Protein AF-A0A2X3BEK2-F1 (afdb_monomer_lite)

Radius of gyration: 20.19 Å; chains: 1; bounding box: 51×49×36 Å

Sequence (141 aa):
MKNCYKCFIVLGAFNILVACILWYVLGLFDVLNFEVAYFSTFLVIIASYIALKNNLKYKQESHTKDELLHYQEAKKSHKFALGVQLSFGLYRILSYTILALGIIILINSDLFRVIGYIVGVFICLASIIAFKLKHYKHYKH

Structure (mmCIF, N/CA/C/O backbone):
data_AF-A0A2X3BEK2-F1
#
_entry.id   AF-A0A2X3BEK2-F1
#
loop_
_atom_site.group_PDB
_atom_site.id
_atom_site.type_symbol
_atom_site.label_atom_id
_atom_site.label_alt_id
_atom_site.label_comp_id
_atom_site.label_asym_id
_atom_site.label_entity_id
_atom_site.label_seq_id
_atom_site.pdbx_PDB_ins_code
_atom_site.Cartn_x
_atom_site.Cartn_y
_atom_site.Cartn_z
_atom_site.occupancy
_atom_site.B_iso_or_equiv
_atom_site.auth_seq_id
_atom_site.auth_comp_id
_atom_site.auth_asym_id
_atom_site.auth_atom_id
_atom_site.pdbx_PDB_model_num
ATOM 1 N N . MET A 1 1 ? -9.162 -5.347 20.451 1.00 45.31 1 MET A N 1
ATOM 2 C CA . MET A 1 1 ? -7.924 -4.968 19.722 1.00 45.31 1 MET A CA 1
ATOM 3 C C . MET A 1 1 ? -6.977 -6.142 19.423 1.00 45.31 1 MET A C 1
ATOM 5 O O . MET A 1 1 ? -6.266 -6.067 18.429 1.00 45.31 1 MET A O 1
ATOM 9 N N . LYS A 1 2 ? -7.004 -7.259 20.177 1.00 36.44 2 LYS A N 1
ATOM 10 C CA . LYS A 1 2 ? -6.132 -8.438 19.956 1.00 36.44 2 LYS A CA 1
ATOM 11 C C . LYS A 1 2 ? -6.312 -9.180 18.611 1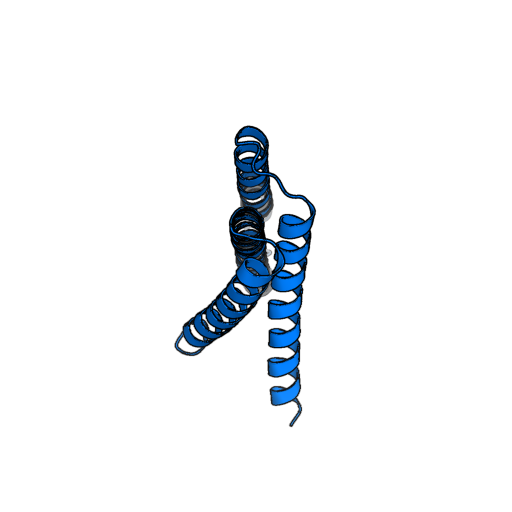.00 36.44 2 LYS A C 1
ATOM 13 O O . LYS A 1 2 ? -5.400 -9.863 18.177 1.00 36.44 2 LYS A O 1
ATOM 18 N N . ASN A 1 3 ? -7.427 -9.020 17.899 1.00 54.00 3 ASN A N 1
ATOM 19 C CA . ASN A 1 3 ? -7.592 -9.664 16.583 1.00 54.00 3 ASN A CA 1
ATOM 20 C C . ASN A 1 3 ? -7.078 -8.788 15.421 1.00 54.00 3 ASN A C 1
ATOM 22 O O . ASN A 1 3 ? -6.834 -9.293 14.331 1.00 54.00 3 ASN A O 1
ATOM 26 N N . CYS A 1 4 ? -6.849 -7.491 15.663 1.00 59.12 4 CYS A N 1
ATOM 27 C CA . CYS A 1 4 ? -6.440 -6.529 14.635 1.00 59.12 4 CYS A CA 1
ATOM 28 C C . CYS A 1 4 ? -4.962 -6.696 14.246 1.00 59.12 4 CYS A C 1
ATOM 30 O O . CYS A 1 4 ? -4.626 -6.655 13.067 1.00 59.12 4 CYS A O 1
ATOM 32 N N . TYR A 1 5 ? -4.085 -6.959 15.224 1.00 74.00 5 TYR A N 1
ATOM 33 C CA . TYR A 1 5 ? -2.652 -7.140 14.962 1.00 74.00 5 TYR A CA 1
ATOM 34 C C . TYR A 1 5 ? -2.356 -8.465 14.242 1.00 74.00 5 TYR A C 1
ATOM 36 O O . TYR A 1 5 ? -1.505 -8.506 13.361 1.00 74.00 5 TYR A O 1
ATOM 44 N N . LYS A 1 6 ? -3.113 -9.535 14.537 1.00 72.06 6 LYS A N 1
ATOM 45 C CA . LYS A 1 6 ? -3.000 -10.814 13.817 1.00 72.06 6 LYS A CA 1
ATOM 46 C C . LYS A 1 6 ? -3.349 -10.666 12.332 1.00 72.06 6 LYS A C 1
ATOM 48 O O . LYS A 1 6 ? -2.694 -11.278 11.499 1.00 72.06 6 LYS A O 1
ATOM 53 N N . CYS A 1 7 ? -4.327 -9.821 11.990 1.00 71.69 7 CYS A N 1
ATOM 54 C CA . CYS A 1 7 ? -4.663 -9.527 10.590 1.00 71.69 7 CYS A CA 1
ATOM 55 C C . CYS A 1 7 ? -3.518 -8.816 9.872 1.00 71.69 7 CYS A C 1
ATOM 57 O O . CYS A 1 7 ? -3.173 -9.180 8.753 1.00 71.69 7 CYS A O 1
ATOM 59 N N . PHE A 1 8 ? -2.922 -7.824 10.535 1.00 77.00 8 PHE A N 1
ATOM 60 C CA . PHE A 1 8 ? -1.791 -7.084 9.989 1.00 77.00 8 PHE A CA 1
ATOM 61 C C . PHE A 1 8 ? -0.592 -8.005 9.731 1.00 77.00 8 PHE A C 1
ATOM 63 O O . PHE A 1 8 ? 0.018 -7.934 8.671 1.00 77.00 8 PHE A O 1
ATOM 70 N N . ILE A 1 9 ? -0.320 -8.933 10.655 1.00 80.12 9 ILE A N 1
ATOM 71 C CA . ILE A 1 9 ? 0.742 -9.936 10.505 1.00 80.12 9 ILE A CA 1
ATOM 72 C C . ILE A 1 9 ? 0.467 -10.876 9.325 1.00 80.12 9 ILE A C 1
ATOM 74 O O . ILE A 1 9 ? 1.375 -11.139 8.546 1.00 80.12 9 ILE A O 1
ATOM 78 N N . VAL A 1 10 ? -0.766 -11.365 9.153 1.00 80.75 10 VAL A N 1
ATOM 79 C CA . VAL A 1 10 ? -1.108 -12.264 8.032 1.00 80.75 10 VAL A CA 1
ATOM 80 C C . VAL A 1 10 ? -1.004 -11.547 6.683 1.00 80.75 10 VAL A C 1
ATOM 82 O O . VAL A 1 10 ? -0.463 -12.113 5.737 1.00 80.75 10 VAL A O 1
ATOM 85 N N . LEU A 1 11 ? -1.476 -10.299 6.597 1.00 81.44 11 LEU A N 1
ATOM 86 C CA . LEU A 1 11 ? -1.336 -9.476 5.391 1.00 81.44 11 LEU A CA 1
ATOM 87 C C . LEU A 1 11 ? 0.137 -9.178 5.087 1.00 81.44 11 LEU A C 1
ATOM 89 O O . LEU A 1 11 ? 0.559 -9.298 3.941 1.00 81.44 11 LEU A O 1
ATOM 93 N N . GLY A 1 12 ? 0.929 -8.850 6.111 1.00 81.56 12 GLY A N 1
ATOM 94 C CA . GLY A 1 12 ? 2.370 -8.647 5.978 1.00 81.56 12 GLY A CA 1
ATOM 95 C C . GLY A 1 12 ? 3.100 -9.908 5.511 1.00 81.56 12 GLY A C 1
ATOM 96 O O . GLY A 1 12 ? 3.903 -9.836 4.590 1.00 81.56 12 GLY A O 1
ATOM 97 N N . ALA A 1 13 ? 2.778 -11.074 6.075 1.00 83.25 13 ALA A N 1
ATOM 98 C CA . ALA A 1 13 ? 3.383 -12.345 5.679 1.00 83.25 13 ALA A CA 1
ATOM 99 C C . ALA A 1 13 ? 3.051 -12.720 4.226 1.00 83.25 13 ALA A C 1
ATOM 101 O O . ALA A 1 13 ? 3.933 -13.155 3.488 1.00 83.25 13 ALA A O 1
ATOM 102 N N . PHE A 1 14 ? 1.802 -12.511 3.794 1.00 84.94 14 PHE A N 1
ATOM 103 C CA . PHE A 1 14 ? 1.411 -12.733 2.401 1.00 84.94 14 PHE A CA 1
ATOM 104 C C . PHE A 1 14 ? 2.135 -11.769 1.450 1.00 84.94 14 PHE A C 1
ATOM 106 O O . PHE A 1 14 ? 2.625 -12.193 0.407 1.00 84.94 14 PHE A O 1
ATOM 113 N N . ASN A 1 15 ? 2.274 -10.500 1.842 1.00 86.75 15 ASN A N 1
ATOM 114 C CA . ASN A 1 15 ? 3.028 -9.509 1.079 1.00 86.75 15 ASN A CA 1
ATOM 115 C C . ASN A 1 15 ? 4.507 -9.893 0.922 1.00 86.75 15 ASN A C 1
ATOM 117 O O . ASN A 1 15 ? 5.024 -9.858 -0.189 1.00 86.75 15 ASN A O 1
ATOM 121 N N . ILE A 1 16 ? 5.167 -10.315 2.009 1.00 86.56 16 ILE A N 1
ATOM 122 C CA . ILE A 1 16 ? 6.566 -10.776 1.986 1.00 86.56 16 ILE A CA 1
ATOM 123 C C . ILE A 1 16 ? 6.721 -11.989 1.061 1.00 86.56 16 ILE A C 1
ATOM 125 O O . ILE A 1 16 ? 7.646 -12.032 0.257 1.00 86.56 16 ILE A O 1
ATOM 129 N N . LEU A 1 17 ? 5.797 -12.952 1.124 1.00 88.69 17 LEU A N 1
ATOM 130 C CA . LEU A 1 17 ? 5.842 -14.142 0.273 1.00 88.69 17 LEU A CA 1
ATOM 131 C C . LEU A 1 17 ? 5.746 -13.774 -1.216 1.00 88.69 17 LEU A C 1
ATOM 133 O O . LEU A 1 17 ? 6.533 -14.267 -2.022 1.00 88.69 17 LEU A O 1
ATOM 137 N N . VAL A 1 18 ? 4.830 -12.872 -1.578 1.00 85.56 18 VAL A N 1
ATOM 138 C CA . VAL A 1 18 ? 4.691 -12.381 -2.959 1.00 85.56 18 VAL A CA 1
ATOM 139 C C . VAL A 1 18 ? 5.912 -11.558 -3.382 1.00 85.56 18 VAL A C 1
ATOM 141 O O . VAL A 1 18 ? 6.401 -11.742 -4.495 1.00 85.56 18 VAL A O 1
ATOM 144 N N . ALA A 1 19 ? 6.457 -10.719 -2.498 1.00 83.94 19 ALA A N 1
ATOM 145 C CA . ALA A 1 19 ? 7.673 -9.952 -2.761 1.00 83.94 19 ALA A CA 1
ATOM 146 C C . ALA A 1 19 ? 8.880 -10.865 -3.041 1.00 83.94 19 ALA A C 1
ATOM 148 O O . ALA A 1 19 ? 9.624 -10.616 -3.987 1.00 83.94 19 ALA A O 1
ATOM 149 N N . CYS A 1 20 ? 9.043 -11.962 -2.292 1.00 85.69 20 CYS A N 1
ATOM 150 C CA . CYS A 1 20 ? 10.094 -12.954 -2.541 1.00 85.69 20 CYS A CA 1
ATOM 151 C C . CYS A 1 20 ? 9.935 -13.651 -3.903 1.00 85.69 20 CYS A C 1
ATOM 153 O O . CYS A 1 20 ? 10.926 -13.864 -4.600 1.00 85.69 20 CYS A O 1
ATOM 155 N N . ILE A 1 21 ? 8.702 -13.982 -4.306 1.00 85.88 21 ILE A N 1
ATOM 156 C CA . ILE A 1 21 ? 8.430 -14.575 -5.627 1.00 85.88 21 ILE A CA 1
ATOM 157 C C . ILE A 1 21 ? 8.753 -13.571 -6.741 1.00 85.88 21 ILE A C 1
ATOM 159 O O . ILE A 1 21 ? 9.415 -13.923 -7.716 1.00 85.88 21 ILE A O 1
ATOM 163 N N . LEU A 1 22 ? 8.327 -12.314 -6.594 1.00 83.69 22 LEU A N 1
ATOM 164 C CA . LEU A 1 22 ? 8.595 -11.260 -7.577 1.00 83.69 22 LEU A CA 1
ATOM 165 C C . LEU A 1 22 ? 10.088 -10.949 -7.692 1.00 83.69 22 LEU A C 1
ATOM 167 O O . LEU A 1 22 ? 10.580 -10.782 -8.806 1.00 83.69 22 LEU A O 1
ATOM 171 N N . TRP A 1 23 ? 10.822 -10.953 -6.575 1.00 85.19 23 TRP A N 1
ATOM 172 C CA . TRP A 1 23 ? 12.279 -10.829 -6.587 1.00 85.19 23 TRP A CA 1
ATOM 173 C C . TRP A 1 23 ? 12.909 -11.907 -7.463 1.00 85.19 23 TRP A C 1
ATOM 175 O O . TRP A 1 23 ? 13.762 -11.604 -8.295 1.00 85.19 23 TRP A O 1
ATOM 185 N N . TYR A 1 24 ? 12.487 -13.161 -7.278 1.00 84.81 24 TYR A N 1
ATOM 186 C CA . TYR A 1 24 ? 13.052 -14.303 -7.988 1.00 84.81 24 TYR A CA 1
ATOM 187 C C . TYR A 1 24 ? 12.790 -14.250 -9.501 1.00 84.81 24 TYR A C 1
ATOM 189 O O . TYR A 1 24 ? 13.657 -14.633 -10.280 1.00 84.81 24 TYR A O 1
ATOM 197 N N . VAL A 1 25 ? 11.615 -13.768 -9.921 1.00 81.88 25 VAL A N 1
ATOM 198 C CA . VAL A 1 25 ? 11.195 -13.791 -11.334 1.00 81.88 25 VAL A CA 1
ATOM 199 C C . VAL A 1 25 ? 11.594 -12.524 -12.100 1.00 81.88 25 VAL A C 1
ATOM 201 O O . VAL A 1 25 ? 11.971 -12.616 -13.265 1.00 81.88 25 VAL A O 1
ATOM 204 N N . LEU A 1 26 ? 11.489 -11.344 -11.481 1.00 79.25 26 LEU A N 1
ATOM 205 C CA . LEU A 1 26 ? 11.564 -10.043 -12.170 1.00 79.25 26 LEU A CA 1
ATOM 206 C C . LEU A 1 26 ? 12.747 -9.171 -11.718 1.00 79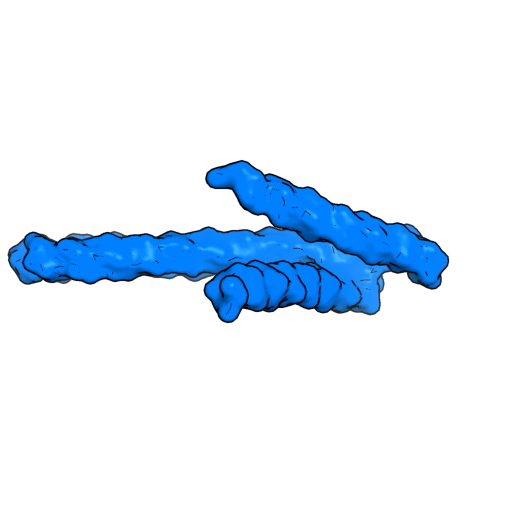.25 26 LEU A C 1
ATOM 208 O O . LEU A 1 26 ? 13.181 -8.285 -12.456 1.00 79.25 26 LEU A O 1
ATOM 212 N N . GLY A 1 27 ? 13.303 -9.444 -10.537 1.00 81.00 27 GLY A N 1
ATOM 213 C CA . GLY A 1 27 ? 14.423 -8.702 -9.966 1.00 81.00 27 GLY A CA 1
ATOM 214 C C . GLY A 1 27 ? 14.013 -7.566 -9.022 1.00 81.00 27 GLY A C 1
ATOM 215 O O . GLY A 1 27 ? 12.841 -7.278 -8.787 1.00 81.00 27 GLY A O 1
ATOM 216 N N . LEU A 1 28 ? 15.027 -6.919 -8.445 1.00 77.44 28 LEU A N 1
ATOM 217 C CA . LEU A 1 28 ? 14.908 -6.036 -7.276 1.00 77.44 28 LEU A CA 1
ATOM 218 C C . LEU A 1 28 ? 14.097 -4.754 -7.551 1.00 77.44 28 LEU A C 1
ATOM 220 O O . LEU A 1 28 ? 13.373 -4.268 -6.686 1.00 77.44 28 LEU A O 1
ATOM 224 N N . PHE A 1 29 ? 14.165 -4.227 -8.773 1.00 78.31 29 PHE A N 1
ATOM 225 C CA . PHE A 1 29 ? 13.470 -2.994 -9.147 1.00 78.31 29 PHE A CA 1
ATOM 226 C C . PHE A 1 29 ? 11.944 -3.157 -9.201 1.00 78.31 29 PHE A C 1
ATOM 228 O O . PHE A 1 29 ? 11.212 -2.265 -8.773 1.00 78.31 29 PHE A O 1
ATOM 235 N N . ASP A 1 30 ? 11.442 -4.305 -9.661 1.00 78.50 30 ASP A N 1
ATOM 236 C CA . ASP A 1 30 ? 10.005 -4.602 -9.651 1.00 78.50 30 ASP A CA 1
ATOM 237 C C . ASP A 1 30 ? 9.465 -4.762 -8.224 1.00 78.50 30 ASP A C 1
ATOM 239 O O . ASP A 1 30 ? 8.346 -4.333 -7.939 1.00 78.50 30 ASP A O 1
ATOM 243 N N . VAL A 1 31 ? 10.279 -5.300 -7.310 1.00 83.62 31 VAL A N 1
ATOM 244 C CA . VAL A 1 31 ? 9.922 -5.456 -5.891 1.00 83.62 31 VAL A CA 1
ATOM 245 C C . VAL A 1 31 ? 9.735 -4.100 -5.214 1.00 83.62 31 VAL A C 1
ATOM 247 O O . VAL A 1 31 ? 8.753 -3.914 -4.501 1.00 83.62 31 VAL A O 1
ATOM 250 N N . LEU A 1 32 ? 10.609 -3.126 -5.484 1.00 81.06 32 LEU A N 1
ATOM 251 C CA . LEU A 1 32 ? 10.464 -1.773 -4.933 1.00 81.06 32 LEU A CA 1
ATOM 252 C C . LEU A 1 32 ? 9.168 -1.099 -5.407 1.00 81.06 32 LEU A C 1
ATOM 254 O O . LEU A 1 32 ? 8.446 -0.504 -4.606 1.00 81.06 32 LEU A O 1
ATOM 258 N N . ASN A 1 33 ? 8.827 -1.234 -6.694 1.00 84.25 33 ASN A N 1
ATOM 259 C CA . ASN A 1 33 ? 7.556 -0.722 -7.218 1.00 84.25 33 ASN A CA 1
ATOM 260 C C . ASN A 1 33 ? 6.357 -1.415 -6.570 1.00 84.25 33 ASN A C 1
ATOM 262 O O . ASN A 1 33 ? 5.378 -0.756 -6.214 1.00 84.25 33 ASN A O 1
ATOM 266 N N . PHE A 1 34 ? 6.445 -2.734 -6.411 1.00 86.62 34 PHE A N 1
ATOM 267 C CA . PHE A 1 34 ? 5.430 -3.539 -5.750 1.00 86.62 34 PHE A CA 1
ATOM 268 C C . PHE A 1 34 ? 5.211 -3.094 -4.298 1.00 86.62 34 PHE A C 1
ATOM 270 O O . PHE A 1 34 ? 4.065 -2.886 -3.898 1.00 86.62 34 PHE A O 1
ATOM 277 N N . GLU A 1 35 ? 6.277 -2.884 -3.521 1.00 85.88 35 GLU A N 1
ATOM 278 C CA . GLU A 1 35 ? 6.175 -2.442 -2.127 1.00 85.88 35 GLU A CA 1
ATOM 279 C C . GLU A 1 35 ? 5.552 -1.051 -2.018 1.00 85.88 35 GLU A C 1
ATOM 281 O O . GLU A 1 35 ? 4.606 -0.862 -1.248 1.00 85.88 35 GLU A O 1
ATOM 286 N N . VAL A 1 36 ? 6.016 -0.089 -2.824 1.00 85.44 36 VAL A N 1
ATOM 287 C CA . VAL A 1 36 ? 5.451 1.270 -2.837 1.00 85.44 36 VAL A CA 1
ATOM 288 C C . VAL A 1 36 ? 3.967 1.231 -3.207 1.00 85.44 36 VAL A C 1
ATOM 290 O O . VAL A 1 36 ? 3.149 1.877 -2.541 1.00 85.44 36 VAL A O 1
ATOM 293 N N . ALA A 1 37 ? 3.587 0.442 -4.217 1.00 86.81 37 ALA A N 1
ATOM 294 C CA . ALA A 1 37 ? 2.195 0.278 -4.630 1.00 86.81 37 ALA A CA 1
ATOM 295 C C . ALA A 1 37 ? 1.336 -0.363 -3.533 1.00 86.81 37 ALA A C 1
ATOM 297 O O . ALA A 1 37 ? 0.230 0.113 -3.245 1.00 86.81 37 ALA A O 1
ATOM 298 N N . TYR A 1 38 ? 1.851 -1.417 -2.899 1.00 86.31 38 TYR A N 1
ATOM 299 C CA . TYR A 1 38 ? 1.167 -2.136 -1.834 1.00 86.31 38 TYR A CA 1
ATOM 300 C C . TYR A 1 38 ? 0.924 -1.230 -0.626 1.00 86.31 38 TYR A C 1
ATOM 302 O O . TYR A 1 38 ? -0.220 -1.096 -0.187 1.00 86.31 38 TYR A O 1
ATOM 310 N N . PHE A 1 39 ? 1.961 -0.550 -0.125 1.00 85.56 39 PHE A N 1
ATOM 311 C CA . PHE A 1 39 ? 1.835 0.368 1.009 1.00 85.56 39 PHE A CA 1
ATOM 312 C C . PHE A 1 39 ? 0.895 1.531 0.704 1.00 85.56 39 PHE A C 1
ATOM 314 O O . PHE A 1 39 ? 0.013 1.814 1.514 1.00 85.56 39 PHE A O 1
ATOM 321 N N . SER A 1 40 ? 1.023 2.162 -0.466 1.00 84.88 40 SER A N 1
ATOM 322 C CA . SER A 1 40 ? 0.155 3.280 -0.859 1.00 84.88 40 SER A CA 1
ATOM 323 C C . SER A 1 40 ? -1.314 2.856 -0.910 1.00 84.88 40 SER A C 1
ATOM 325 O O . SER A 1 40 ? -2.178 3.504 -0.317 1.00 84.88 40 SER A O 1
ATOM 327 N N . THR A 1 41 ? -1.602 1.725 -1.558 1.00 85.88 41 THR A N 1
ATOM 328 C CA . THR A 1 41 ? -2.965 1.183 -1.669 1.00 85.88 41 THR A CA 1
ATOM 329 C C . THR A 1 41 ? -3.518 0.802 -0.300 1.00 85.88 41 THR A C 1
ATOM 331 O O . THR A 1 41 ? -4.659 1.121 0.035 1.00 85.88 41 THR A O 1
ATOM 334 N N . PHE A 1 42 ? -2.696 0.171 0.533 1.00 84.94 42 PHE A N 1
ATOM 335 C CA . PHE A 1 42 ? -3.074 -0.224 1.880 1.00 84.94 42 PHE A CA 1
ATOM 336 C C . PHE A 1 42 ? -3.421 0.987 2.761 1.00 84.94 42 PHE A C 1
ATOM 338 O O . PHE A 1 42 ? -4.439 0.972 3.460 1.00 84.94 42 PHE A O 1
ATOM 345 N N . LEU A 1 43 ? -2.635 2.064 2.678 1.00 83.75 43 LEU A N 1
ATOM 346 C CA . LEU A 1 43 ? -2.883 3.319 3.393 1.00 83.75 43 LEU A CA 1
ATOM 347 C C . LEU A 1 43 ? -4.198 3.964 2.947 1.00 83.75 43 LEU A C 1
ATOM 349 O O . LEU A 1 43 ? -5.005 4.348 3.793 1.00 83.75 43 LEU A O 1
ATOM 353 N N . VAL A 1 44 ? -4.465 3.992 1.637 1.00 84.44 44 VAL A N 1
ATOM 354 C CA . VAL A 1 44 ? -5.740 4.471 1.074 1.00 84.44 44 VAL A CA 1
ATOM 355 C C . VAL A 1 44 ? -6.924 3.653 1.595 1.00 84.44 44 VAL A C 1
ATOM 357 O O . VAL A 1 44 ? -7.979 4.215 1.908 1.00 84.44 44 VAL A O 1
ATOM 360 N N . ILE A 1 45 ? -6.772 2.334 1.731 1.00 83.31 45 ILE A N 1
ATOM 361 C CA . ILE A 1 45 ? -7.842 1.463 2.232 1.00 83.31 45 ILE A CA 1
ATOM 362 C C . ILE A 1 45 ? -8.070 1.663 3.731 1.00 83.31 45 ILE A C 1
ATOM 364 O O . ILE A 1 45 ? -9.225 1.792 4.144 1.00 83.31 45 ILE A O 1
ATOM 368 N N . ILE A 1 46 ? -7.012 1.740 4.547 1.00 82.50 46 ILE A N 1
ATOM 369 C CA . ILE A 1 46 ? -7.137 2.096 5.971 1.00 82.50 46 ILE A CA 1
ATOM 370 C C . ILE A 1 46 ? -7.834 3.440 6.101 1.00 82.50 46 ILE A C 1
ATOM 372 O O . ILE A 1 46 ? -8.751 3.587 6.914 1.00 82.50 46 ILE A O 1
ATOM 376 N N . ALA A 1 47 ? -7.423 4.400 5.281 1.00 79.94 47 ALA A N 1
ATOM 377 C CA . ALA A 1 47 ? -7.961 5.730 5.360 1.00 79.94 47 ALA A CA 1
ATOM 378 C C . ALA A 1 47 ? -9.464 5.748 5.046 1.00 79.94 47 ALA A C 1
ATOM 380 O O . ALA A 1 47 ? -10.293 6.265 5.801 1.00 79.94 47 ALA A O 1
ATOM 381 N N . SER A 1 48 ? -9.834 5.060 3.971 1.00 79.38 48 SER A N 1
ATOM 382 C CA . SER A 1 48 ? -11.227 4.863 3.576 1.00 79.38 48 SER A CA 1
ATOM 383 C C . SER A 1 48 ? -12.030 4.121 4.650 1.00 79.38 48 SER A C 1
ATOM 385 O O . SER A 1 48 ? -13.180 4.468 4.914 1.00 79.38 48 SER A O 1
ATOM 387 N N . TYR A 1 49 ? -11.430 3.132 5.318 1.00 81.31 49 TYR A N 1
ATOM 388 C CA . TYR A 1 49 ? -12.074 2.385 6.397 1.00 81.31 49 TYR A CA 1
ATOM 389 C C . TYR A 1 49 ? -12.325 3.246 7.641 1.00 81.31 49 TYR A C 1
ATOM 391 O O . TYR A 1 49 ? -13.417 3.190 8.209 1.00 81.31 49 TYR A O 1
ATOM 399 N N . ILE A 1 50 ? -11.351 4.058 8.061 1.00 78.38 50 ILE A N 1
ATOM 400 C CA . ILE A 1 50 ? -11.514 4.989 9.188 1.00 78.38 50 ILE A CA 1
ATOM 401 C C . ILE A 1 50 ? -12.588 6.024 8.853 1.00 78.38 50 ILE A C 1
ATOM 403 O O . ILE A 1 50 ? -13.484 6.244 9.669 1.00 78.38 50 ILE A O 1
ATOM 407 N N . ALA A 1 51 ? -12.547 6.599 7.647 1.00 71.75 51 ALA A N 1
ATOM 408 C CA . ALA A 1 51 ? -13.580 7.515 7.181 1.00 71.75 51 ALA A CA 1
ATOM 409 C C . ALA A 1 51 ? -14.962 6.853 7.258 1.00 71.75 51 ALA A C 1
ATOM 411 O O . ALA A 1 51 ? -15.861 7.395 7.897 1.00 71.75 51 ALA A O 1
ATOM 412 N N . LEU A 1 52 ? -15.128 5.649 6.705 1.00 72.44 52 LEU A N 1
ATOM 413 C CA . LEU A 1 52 ? -16.404 4.930 6.725 1.00 72.44 52 LEU A CA 1
ATOM 414 C C . LEU A 1 52 ? -16.881 4.618 8.151 1.00 72.44 52 LEU A C 1
ATOM 416 O O . LEU A 1 52 ? -18.042 4.853 8.480 1.00 72.44 52 LEU A O 1
ATOM 420 N N . LYS A 1 53 ? -15.993 4.127 9.020 1.00 74.69 53 LYS A N 1
ATOM 421 C CA . LYS A 1 53 ? -16.318 3.830 10.422 1.00 74.69 53 LYS A CA 1
ATOM 422 C C . LYS A 1 53 ? -16.778 5.081 11.169 1.00 74.69 53 LYS A C 1
ATOM 424 O O . LYS A 1 53 ? -17.726 5.011 11.950 1.00 74.69 53 LYS A O 1
ATOM 429 N N . ASN A 1 54 ? -16.119 6.209 10.931 1.00 69.81 54 ASN A N 1
ATOM 430 C CA . ASN A 1 54 ? -16.490 7.479 11.541 1.00 69.81 54 ASN A CA 1
ATOM 431 C C . ASN A 1 54 ? -17.828 7.994 10.991 1.00 69.81 54 ASN A C 1
ATOM 433 O O . ASN A 1 54 ? -18.635 8.483 11.774 1.00 69.81 54 ASN A O 1
ATOM 437 N N . ASN A 1 55 ? -18.112 7.799 9.697 1.00 68.50 55 ASN A N 1
ATOM 438 C CA . ASN A 1 55 ? -19.415 8.117 9.101 1.00 68.50 55 ASN A CA 1
ATOM 439 C C . ASN A 1 55 ? -20.547 7.294 9.729 1.00 68.50 55 ASN A C 1
ATOM 441 O O . ASN A 1 55 ? -21.587 7.848 10.065 1.00 68.50 55 ASN A O 1
ATOM 445 N N . LEU A 1 56 ? -20.347 5.987 9.930 1.00 75.62 56 LEU A N 1
ATOM 446 C CA . LEU A 1 56 ? -21.350 5.120 10.560 1.00 75.62 56 LEU A CA 1
ATOM 447 C C . LEU A 1 56 ? -21.620 5.517 12.016 1.00 75.62 56 LEU A C 1
ATOM 449 O O . LEU A 1 56 ? -22.776 5.603 12.420 1.00 75.62 56 LEU A O 1
ATOM 453 N N . LYS A 1 57 ? -20.564 5.811 12.788 1.00 70.50 57 LYS A N 1
ATOM 454 C CA . LYS A 1 57 ? -20.697 6.304 14.167 1.00 70.50 57 LYS A CA 1
ATOM 455 C C . LYS A 1 57 ? -21.421 7.643 14.232 1.00 70.50 57 LYS A C 1
ATOM 457 O O . LYS A 1 57 ? -22.323 7.792 15.046 1.00 70.50 57 LYS A O 1
ATOM 462 N N . TYR A 1 58 ? -21.053 8.575 13.354 1.00 66.81 58 TYR A N 1
ATOM 463 C CA . TYR A 1 58 ? -21.715 9.870 13.257 1.00 66.81 58 TYR A CA 1
ATOM 464 C C . TYR A 1 58 ? -23.199 9.707 12.920 1.00 66.81 58 TYR A C 1
ATOM 466 O O . TYR A 1 58 ? -24.027 10.314 13.583 1.00 66.81 58 TYR A O 1
ATOM 474 N N . LYS A 1 59 ? -23.547 8.827 11.968 1.00 65.88 59 LYS A N 1
ATOM 475 C CA . LYS A 1 59 ? -24.944 8.544 11.599 1.00 65.88 59 LYS A CA 1
ATOM 476 C C . LYS A 1 59 ? -25.754 7.931 12.746 1.00 65.88 59 LYS A C 1
ATOM 478 O O . LYS A 1 59 ? -26.946 8.183 12.871 1.00 65.88 59 LYS A O 1
ATOM 483 N N . GLN A 1 60 ? -25.116 7.101 13.568 1.00 70.50 60 GLN A N 1
ATOM 484 C CA . GLN A 1 60 ? -25.752 6.486 14.730 1.00 70.50 60 GLN A CA 1
ATOM 485 C C . GLN A 1 60 ? -25.951 7.498 15.866 1.00 70.50 60 GLN A C 1
ATOM 487 O O . GLN A 1 60 ? -27.024 7.539 16.459 1.00 70.50 60 GLN A O 1
ATOM 492 N N . GLU A 1 61 ? -24.960 8.355 16.133 1.00 64.81 61 GLU A N 1
ATOM 493 C CA . GLU A 1 61 ? -25.118 9.464 17.080 1.00 64.81 61 GLU A CA 1
ATOM 494 C C . GLU A 1 61 ? -26.116 10.515 16.593 1.00 64.81 61 GLU A C 1
ATOM 496 O O . GLU A 1 61 ? -26.823 11.077 17.422 1.00 64.81 61 GLU A O 1
ATOM 501 N N . SER A 1 62 ? -26.189 10.790 15.287 1.00 61.72 62 SER A N 1
ATOM 502 C CA . SER A 1 62 ? -27.141 11.755 14.737 1.00 61.72 62 SER A CA 1
ATOM 503 C C . SER A 1 62 ? -28.571 11.248 14.884 1.00 61.72 62 SER A C 1
ATOM 505 O O . SER A 1 62 ? -29.377 11.971 15.438 1.00 61.72 62 SER A O 1
ATOM 507 N N . HIS A 1 63 ? -28.864 9.982 14.561 1.00 60.34 63 HIS A N 1
ATOM 508 C CA . HIS A 1 63 ? -30.206 9.410 14.754 1.00 60.34 63 HIS A CA 1
ATOM 509 C C . HIS A 1 63 ? -30.686 9.427 16.218 1.00 60.34 63 HIS A C 1
ATOM 511 O O . HIS A 1 63 ? -31.869 9.629 16.465 1.00 60.34 63 HIS A O 1
ATOM 517 N N . THR A 1 64 ? -29.792 9.234 17.196 1.00 61.44 64 THR A N 1
ATOM 518 C CA . THR A 1 64 ? -30.135 9.333 18.631 1.00 61.44 64 THR A CA 1
ATOM 519 C C . THR A 1 64 ? -30.241 10.785 19.113 1.00 61.44 64 THR A C 1
ATOM 521 O O . THR A 1 64 ? -30.961 11.066 20.067 1.00 61.44 64 THR A O 1
ATOM 524 N N . LYS A 1 65 ? -29.531 11.724 18.473 1.00 54.88 65 LYS A N 1
ATOM 525 C CA . LYS A 1 65 ? -29.590 13.158 18.797 1.00 54.88 65 LYS A CA 1
ATOM 526 C C . LYS A 1 65 ? -30.758 13.857 18.092 1.00 54.88 65 LYS A C 1
ATOM 528 O O . LYS A 1 65 ? -31.333 14.748 18.698 1.00 54.88 65 LYS A O 1
ATOM 533 N N . ASP A 1 66 ? -31.165 13.427 16.898 1.00 56.31 66 ASP A N 1
ATOM 534 C CA . ASP A 1 66 ? -32.283 13.976 16.112 1.00 56.31 66 ASP A CA 1
ATOM 535 C C . ASP A 1 66 ? -33.613 13.968 16.894 1.00 56.31 66 ASP A C 1
ATOM 537 O O . ASP A 1 66 ? -34.368 14.936 16.815 1.00 56.31 66 ASP A O 1
ATOM 541 N N . GLU A 1 67 ? -33.871 12.954 17.733 1.00 59.94 67 GLU A N 1
ATOM 542 C CA . GLU A 1 67 ? -35.054 12.934 18.617 1.00 59.94 67 GLU A CA 1
ATOM 543 C C . GLU A 1 67 ? -34.976 13.957 19.766 1.00 59.94 67 GLU A C 1
ATOM 545 O O . GLU A 1 67 ? -35.997 14.494 20.190 1.00 59.94 67 GLU A O 1
ATOM 550 N N . LEU A 1 68 ? -33.774 14.264 20.266 1.00 57.09 68 LEU A N 1
ATOM 551 C CA . LEU A 1 68 ? -33.567 15.119 21.442 1.00 57.09 68 LEU A CA 1
ATOM 552 C C . LEU A 1 68 ? -33.263 16.589 21.082 1.00 57.09 68 LEU A C 1
ATOM 554 O O . LEU A 1 68 ? -33.355 17.464 21.942 1.00 57.09 68 LEU A O 1
ATOM 558 N N . LEU A 1 69 ? -32.893 16.875 19.824 1.00 54.62 69 LEU A N 1
ATOM 559 C CA . LEU A 1 69 ? -32.378 18.176 19.363 1.00 54.62 69 LEU A CA 1
ATOM 560 C C . LEU A 1 69 ? -33.253 18.918 18.341 1.00 54.62 69 LEU A C 1
ATOM 562 O O . LEU A 1 69 ? -32.923 20.055 17.981 1.00 54.62 69 LEU A O 1
ATOM 566 N N . HIS A 1 70 ? -34.385 18.344 17.924 1.00 53.12 70 HIS A N 1
ATOM 567 C CA . HIS A 1 70 ? -35.336 18.968 16.991 1.00 53.12 70 HIS A CA 1
ATOM 568 C C . HIS A 1 70 ? -35.820 20.369 17.447 1.00 53.12 70 HIS A C 1
ATOM 570 O O . HIS A 1 70 ? -36.349 21.142 16.650 1.00 53.12 70 HIS A O 1
ATOM 576 N N . TYR A 1 71 ? -35.604 20.722 18.722 1.00 52.38 71 TYR A N 1
ATOM 577 C CA . TYR A 1 71 ? -36.012 21.984 19.341 1.00 52.38 71 TYR A CA 1
ATOM 578 C C . TYR A 1 71 ? -34.941 23.097 19.353 1.00 52.38 71 TYR A C 1
ATOM 580 O O . TYR A 1 71 ? -35.295 24.263 19.506 1.00 52.38 71 TYR A O 1
ATOM 588 N N . GLN A 1 72 ? -33.639 22.799 19.199 1.00 52.00 72 GLN A N 1
ATOM 589 C CA . GLN A 1 72 ? -32.587 23.790 19.517 1.00 52.00 72 GLN A CA 1
ATOM 590 C C . GLN A 1 72 ? -31.490 23.986 18.445 1.00 52.00 72 GLN A C 1
ATOM 592 O O . GLN A 1 72 ? -30.792 25.001 18.484 1.00 52.00 72 GLN A O 1
ATOM 597 N N . GLU A 1 73 ? -31.324 23.091 17.457 1.00 51.34 73 GLU A N 1
ATOM 598 C CA . GLU A 1 73 ? -30.104 23.065 16.614 1.00 51.34 73 GLU A CA 1
ATOM 599 C C . GLU A 1 73 ? -30.169 23.626 15.184 1.00 51.34 73 GLU A C 1
ATOM 601 O O . GLU A 1 73 ? -29.111 23.755 14.560 1.00 51.34 73 GLU A O 1
ATOM 606 N N . ALA A 1 74 ? -31.337 23.985 14.640 1.00 52.94 74 ALA A N 1
ATOM 607 C CA . ALA A 1 74 ? -31.496 24.294 13.205 1.00 52.94 74 ALA A CA 1
ATOM 608 C C . ALA A 1 74 ? -30.552 25.395 12.655 1.00 52.94 74 ALA A C 1
ATOM 610 O O . ALA A 1 74 ? -30.288 25.455 11.457 1.00 52.94 74 ALA A O 1
ATOM 611 N N . LYS A 1 75 ? -29.993 26.256 13.518 1.00 46.38 75 LYS A N 1
ATOM 612 C CA . LYS A 1 75 ? -29.141 27.398 13.130 1.00 46.38 75 LYS A CA 1
ATOM 613 C C . LYS A 1 75 ? -27.634 27.194 13.357 1.00 46.38 75 LYS A C 1
ATOM 615 O O . LYS A 1 75 ? -26.830 27.863 12.709 1.00 46.38 75 LYS A O 1
ATOM 620 N N . LYS A 1 76 ? -27.224 26.292 14.258 1.00 47.22 76 LYS A N 1
ATOM 621 C CA . LYS A 1 76 ? -25.804 26.073 14.625 1.00 47.22 76 LYS A CA 1
ATOM 622 C C . LYS A 1 76 ? -25.230 24.793 14.000 1.00 47.22 76 LYS A C 1
ATOM 624 O O . LYS A 1 76 ? -24.048 24.764 13.658 1.00 47.22 76 LYS A O 1
ATOM 629 N N . SER A 1 77 ? -26.086 23.797 13.765 1.00 50.97 77 SER A N 1
ATOM 630 C CA . SER A 1 77 ? -25.730 22.469 13.250 1.00 50.97 77 SER A CA 1
ATOM 631 C C . SER A 1 77 ? -25.265 22.487 11.787 1.00 50.97 77 SER A C 1
ATOM 633 O O . SER A 1 77 ? -24.290 21.827 11.440 1.00 50.97 77 SER A O 1
ATOM 635 N N . HIS A 1 78 ? -25.846 23.339 10.930 1.00 49.66 78 HIS A N 1
ATOM 636 C CA . HIS A 1 78 ? -25.512 23.360 9.497 1.00 49.66 78 HIS A CA 1
ATOM 637 C C . HIS A 1 78 ? -24.029 23.689 9.225 1.00 49.66 78 HIS A C 1
ATOM 639 O O . HIS A 1 78 ? -23.390 23.038 8.404 1.00 49.66 78 HIS A O 1
ATOM 645 N N . LYS A 1 79 ? -23.433 24.633 9.972 1.00 50.03 79 LYS A N 1
ATOM 646 C CA . LYS A 1 79 ? -22.009 25.003 9.822 1.00 50.03 79 LYS A CA 1
ATOM 647 C C . LYS A 1 79 ? -21.045 23.941 10.366 1.00 50.03 79 LYS A C 1
ATOM 649 O O . LYS A 1 79 ? -19.937 23.816 9.854 1.00 50.03 79 LYS A O 1
ATOM 654 N N . PHE A 1 80 ? -21.455 23.173 11.376 1.00 55.19 80 PHE A N 1
ATOM 655 C CA . PHE A 1 80 ? -20.620 22.128 11.976 1.00 55.19 80 PHE A CA 1
ATOM 656 C C . PHE A 1 80 ? -20.718 20.802 11.202 1.00 55.19 80 PHE A C 1
ATOM 658 O O . PHE A 1 80 ? -19.701 20.155 10.957 1.00 55.19 80 PHE A O 1
ATOM 665 N N . ALA A 1 81 ? -21.916 20.451 10.722 1.00 53.47 81 ALA A N 1
ATOM 666 C CA . ALA A 1 81 ? -22.150 19.317 9.830 1.00 53.47 81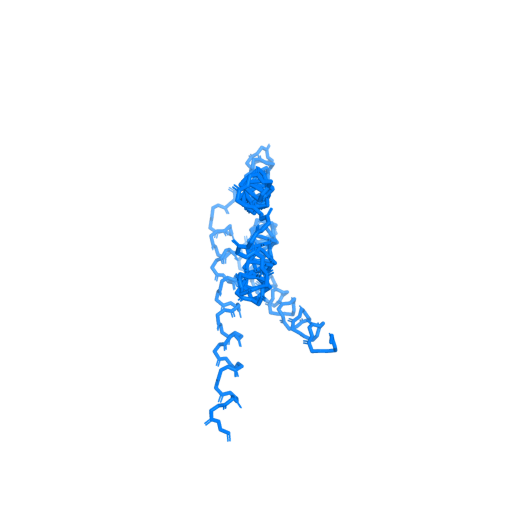 ALA A CA 1
ATOM 667 C C . ALA A 1 81 ? -21.403 19.477 8.495 1.00 53.47 81 ALA A C 1
ATOM 669 O O . ALA A 1 81 ? -20.751 18.536 8.044 1.00 53.47 81 ALA A O 1
ATOM 670 N N . LEU A 1 82 ? -21.404 20.687 7.917 1.00 52.41 82 LEU A N 1
ATOM 671 C CA . LEU A 1 82 ? -20.597 21.012 6.736 1.00 52.41 82 LEU A CA 1
ATOM 672 C C . LEU A 1 82 ? -19.095 20.822 6.997 1.00 52.41 82 LEU A C 1
ATOM 674 O O . LEU A 1 82 ? -18.413 20.229 6.169 1.00 52.41 82 LEU A O 1
ATOM 678 N N . GLY A 1 83 ? -18.582 21.253 8.154 1.00 57.25 83 GLY A N 1
ATOM 679 C CA . GLY A 1 83 ? -17.168 21.089 8.514 1.00 57.25 83 GLY A CA 1
ATOM 680 C C . GLY A 1 83 ? -16.741 19.626 8.681 1.00 57.25 83 GLY A C 1
ATOM 681 O O . GLY A 1 83 ? -15.710 19.219 8.149 1.00 57.25 83 GLY A O 1
ATOM 682 N N . VAL A 1 84 ? -17.561 18.812 9.351 1.00 52.75 84 VAL A N 1
ATOM 683 C CA . VAL A 1 84 ? -17.304 17.375 9.554 1.00 52.75 84 VAL A CA 1
ATOM 684 C C . VAL A 1 84 ? -17.383 16.596 8.233 1.00 52.75 84 VAL A C 1
ATOM 686 O O . VAL A 1 84 ? -16.530 15.746 7.967 1.00 52.75 84 VAL A O 1
ATOM 689 N N . GLN A 1 85 ? -18.344 16.919 7.362 1.00 54.12 85 GLN A N 1
ATOM 690 C CA . GLN A 1 85 ? -18.461 16.320 6.028 1.00 54.12 85 GLN A CA 1
ATOM 691 C C . GLN A 1 85 ? -17.273 16.703 5.123 1.00 54.12 85 GLN A C 1
ATOM 693 O O . GLN A 1 85 ? -16.756 15.853 4.391 1.00 54.12 85 GLN A O 1
ATOM 698 N N . LEU A 1 86 ? -16.767 17.938 5.245 1.00 56.16 86 LEU A N 1
ATOM 699 C CA . LEU A 1 86 ? -15.551 18.393 4.563 1.00 56.16 86 LEU A CA 1
ATOM 700 C C . LEU A 1 86 ? -14.300 17.649 5.062 1.00 56.16 86 LEU A C 1
ATOM 702 O O . LEU A 1 86 ? -13.481 17.214 4.252 1.00 56.16 86 LEU A O 1
ATOM 706 N N . SER A 1 87 ? -14.165 17.431 6.378 1.00 58.06 87 SER A N 1
ATOM 707 C CA . SER A 1 87 ? -13.055 16.655 6.956 1.00 58.06 87 SER A CA 1
ATOM 708 C C . SER A 1 87 ? -13.015 15.204 6.460 1.00 58.06 87 SER A C 1
ATOM 710 O O . SER A 1 87 ? -11.930 14.641 6.301 1.00 58.06 87 SER A O 1
ATOM 712 N N . PHE A 1 88 ? -14.166 14.601 6.145 1.00 58.75 88 PHE A N 1
ATOM 713 C CA . PHE A 1 88 ? -14.211 13.261 5.549 1.00 58.75 88 PHE A CA 1
ATOM 714 C C . PHE A 1 88 ? -13.737 13.230 4.092 1.00 58.75 88 PHE A C 1
ATOM 716 O O . PHE A 1 88 ? -13.015 12.305 3.709 1.00 58.75 88 PHE A O 1
ATOM 723 N N . GLY A 1 89 ? -14.083 14.243 3.293 1.00 64.88 89 GLY A N 1
ATOM 724 C CA . GLY A 1 89 ? -13.537 14.407 1.942 1.00 64.88 89 GLY A CA 1
ATOM 725 C C . GLY A 1 89 ? -12.023 14.628 1.962 1.00 64.88 89 GLY A C 1
ATOM 726 O O . GLY A 1 89 ? -11.295 14.016 1.178 1.00 64.88 89 GLY A O 1
ATOM 727 N N . LEU A 1 90 ? -11.536 15.422 2.922 1.00 68.19 90 LEU A N 1
ATOM 728 C CA . LEU A 1 90 ? -10.117 15.744 3.070 1.00 68.19 90 LEU A CA 1
ATOM 729 C C . LEU A 1 90 ? -9.247 14.525 3.366 1.00 68.19 90 LEU A C 1
ATOM 731 O O . LEU A 1 90 ? -8.162 14.427 2.810 1.00 68.19 90 LEU A O 1
ATOM 735 N N . TYR A 1 91 ? -9.698 13.568 4.179 1.00 70.88 91 TYR A N 1
ATOM 736 C CA . TYR A 1 91 ? -8.882 12.382 4.461 1.00 70.88 91 TYR A CA 1
ATOM 737 C C . TYR A 1 91 ? -8.715 11.472 3.234 1.00 70.88 91 TYR A C 1
ATOM 739 O O . TYR A 1 91 ? -7.649 10.890 3.011 1.00 70.88 91 TYR A O 1
ATOM 747 N N . ARG A 1 92 ? -9.745 11.412 2.382 1.00 71.94 92 ARG A N 1
ATOM 748 C CA . ARG A 1 92 ? -9.681 10.723 1.091 1.00 71.94 92 ARG A CA 1
ATOM 749 C C . ARG A 1 92 ? -8.761 11.466 0.116 1.00 71.94 92 ARG A C 1
ATOM 751 O O . ARG A 1 92 ? -7.921 10.829 -0.512 1.00 71.94 92 ARG A O 1
ATOM 758 N N . ILE A 1 93 ? -8.872 12.794 0.048 1.00 78.69 93 ILE A N 1
ATOM 759 C CA . ILE A 1 93 ? -7.997 13.655 -0.763 1.00 78.69 93 ILE A CA 1
ATOM 760 C C . ILE A 1 93 ? -6.538 13.506 -0.318 1.00 78.69 93 ILE A C 1
ATOM 762 O O . ILE A 1 93 ? -5.698 13.183 -1.145 1.00 78.69 93 ILE A O 1
ATOM 766 N N . LEU A 1 94 ? -6.246 13.622 0.980 1.00 80.94 94 LEU A N 1
ATOM 767 C CA . LEU A 1 94 ? -4.906 13.441 1.546 1.00 80.94 94 LEU A CA 1
ATOM 768 C C . LEU A 1 94 ? -4.310 12.074 1.200 1.00 80.94 94 LEU A C 1
ATOM 770 O O . LEU A 1 94 ? -3.139 11.990 0.843 1.00 80.94 94 LEU A O 1
ATOM 774 N N . SER A 1 95 ? -5.111 11.008 1.258 1.00 77.69 95 SER A N 1
ATOM 775 C CA . SER A 1 95 ? -4.639 9.658 0.929 1.00 77.69 95 SER A CA 1
ATOM 776 C C . SER A 1 95 ? -4.287 9.511 -0.550 1.00 77.69 95 SER A C 1
ATOM 778 O O . SER A 1 95 ? -3.267 8.910 -0.882 1.00 77.69 95 SER A O 1
ATOM 780 N N . TYR A 1 96 ? -5.091 10.093 -1.446 1.00 80.69 96 TYR A N 1
ATOM 781 C CA . TYR A 1 96 ? -4.759 10.128 -2.870 1.00 80.69 96 TYR A CA 1
ATOM 782 C C . TYR A 1 96 ? -3.569 11.039 -3.168 1.00 80.69 96 TYR A C 1
ATOM 784 O O . TYR A 1 96 ? -2.772 10.698 -4.034 1.00 80.69 96 TYR A O 1
ATOM 792 N N . THR A 1 97 ? -3.397 12.142 -2.436 1.00 84.31 97 THR A N 1
ATOM 793 C CA . THR A 1 97 ? -2.213 13.003 -2.553 1.00 84.31 97 THR A CA 1
ATOM 794 C C . THR A 1 97 ? -0.946 12.247 -2.166 1.00 84.31 97 THR A C 1
ATOM 796 O O . THR A 1 97 ? 0.038 12.305 -2.895 1.00 84.31 97 THR A O 1
ATOM 799 N N . ILE A 1 98 ? -0.969 11.485 -1.066 1.00 84.00 98 ILE A N 1
ATOM 800 C CA . ILE A 1 98 ? 0.159 10.631 -0.657 1.00 84.00 98 ILE A CA 1
ATOM 801 C C . ILE A 1 98 ? 0.452 9.573 -1.728 1.00 84.00 98 ILE A C 1
ATOM 803 O O . ILE A 1 98 ? 1.610 9.371 -2.087 1.00 84.00 98 ILE A O 1
ATOM 807 N N . LEU A 1 99 ? -0.587 8.938 -2.280 1.00 83.00 99 LEU A N 1
ATOM 808 C CA . LEU A 1 99 ? -0.437 7.965 -3.364 1.00 83.00 99 LEU A CA 1
ATOM 809 C C . LEU A 1 99 ? 0.166 8.603 -4.627 1.00 83.00 99 LEU A C 1
ATOM 811 O O . LEU A 1 99 ? 1.089 8.042 -5.212 1.00 83.00 99 LEU A O 1
ATOM 815 N N . ALA A 1 100 ? -0.308 9.785 -5.020 1.00 82.31 100 ALA A N 1
ATOM 816 C CA . ALA A 1 100 ? 0.202 10.515 -6.177 1.00 82.31 100 ALA A CA 1
ATOM 817 C C . ALA A 1 100 ? 1.665 10.937 -5.982 1.00 82.31 100 ALA A C 1
ATOM 819 O O . ALA A 1 100 ? 2.479 10.736 -6.878 1.00 82.31 100 ALA A O 1
ATOM 820 N N . LEU A 1 101 ? 2.025 11.445 -4.799 1.00 85.12 101 LEU A N 1
ATOM 821 C CA . LEU A 1 101 ? 3.412 11.774 -4.458 1.00 85.12 101 LEU A CA 1
ATOM 822 C C . LEU A 1 101 ? 4.318 10.539 -4.508 1.00 85.12 101 LEU A C 1
ATOM 824 O O . LEU A 1 101 ? 5.413 10.616 -5.061 1.00 85.12 101 LEU A O 1
ATOM 828 N N . GLY A 1 102 ? 3.850 9.397 -3.995 1.00 79.69 102 GLY A N 1
ATOM 829 C CA . GLY A 1 102 ? 4.580 8.131 -4.066 1.00 79.69 102 GLY A CA 1
ATOM 830 C C . GLY A 1 102 ? 4.873 7.703 -5.506 1.00 79.69 102 GLY A C 1
ATOM 831 O O . GLY A 1 102 ? 6.000 7.323 -5.812 1.00 79.69 102 GLY A O 1
ATOM 832 N N . ILE A 1 103 ? 3.895 7.837 -6.407 1.00 79.44 103 ILE A N 1
ATOM 833 C CA . ILE A 1 103 ? 4.080 7.554 -7.840 1.00 79.44 103 ILE A CA 1
ATOM 834 C C . ILE A 1 103 ? 5.067 8.544 -8.473 1.00 79.44 103 ILE A C 1
ATOM 836 O O . ILE A 1 103 ? 5.951 8.127 -9.214 1.00 79.44 103 ILE A O 1
ATOM 840 N N . ILE A 1 104 ? 4.949 9.842 -8.178 1.00 81.94 104 ILE A N 1
ATOM 841 C CA . ILE A 1 104 ? 5.823 10.879 -8.753 1.00 81.94 104 ILE A CA 1
ATOM 842 C C . ILE A 1 104 ? 7.285 10.647 -8.357 1.00 81.94 104 ILE A C 1
ATOM 844 O O . ILE A 1 104 ? 8.163 10.727 -9.213 1.00 81.94 104 ILE A O 1
ATOM 848 N N . ILE A 1 105 ? 7.554 10.312 -7.092 1.00 80.19 105 ILE A N 1
ATOM 849 C CA . ILE A 1 105 ? 8.908 9.975 -6.619 1.00 80.19 105 ILE A CA 1
ATOM 850 C C . ILE A 1 105 ? 9.459 8.755 -7.371 1.00 80.19 105 ILE A C 1
ATOM 852 O O . ILE A 1 105 ? 10.631 8.729 -7.751 1.00 80.19 105 ILE A O 1
ATOM 856 N N . LEU A 1 106 ? 8.605 7.763 -7.623 1.00 77.06 106 LEU A N 1
ATOM 857 C CA . LEU A 1 106 ? 8.970 6.523 -8.303 1.00 77.06 106 LEU A CA 1
ATOM 858 C C . LEU A 1 106 ? 9.290 6.753 -9.789 1.00 77.06 106 LEU A C 1
ATOM 860 O O . LEU A 1 106 ? 10.264 6.200 -10.296 1.00 77.06 106 LEU A O 1
ATOM 864 N N . ILE A 1 107 ? 8.521 7.623 -10.455 1.00 77.19 107 ILE A N 1
ATOM 865 C CA . ILE A 1 107 ? 8.766 8.065 -11.837 1.00 77.19 107 ILE A CA 1
ATOM 866 C C . ILE A 1 107 ? 10.060 8.877 -11.925 1.00 77.19 107 ILE A C 1
ATOM 868 O O . ILE A 1 107 ? 10.879 8.625 -12.801 1.00 77.19 107 ILE A O 1
ATOM 872 N N . ASN A 1 108 ? 10.278 9.815 -11.000 1.00 79.50 108 ASN A N 1
ATOM 873 C CA . ASN A 1 108 ? 11.464 10.674 -11.014 1.00 79.50 108 ASN A CA 1
ATOM 874 C C . ASN A 1 108 ? 12.775 9.907 -10.756 1.00 79.50 108 ASN A C 1
ATOM 876 O O . ASN A 1 108 ? 13.855 10.419 -11.027 1.00 79.50 108 ASN A O 1
ATOM 880 N N . SER A 1 109 ? 12.685 8.684 -10.227 1.00 76.25 109 SER A N 1
ATOM 881 C CA . SER A 1 109 ? 13.845 7.834 -9.955 1.00 76.25 109 SER A CA 1
ATOM 882 C C . SER A 1 109 ? 14.201 6.893 -11.118 1.00 76.25 109 SER A C 1
ATOM 884 O O . SER A 1 109 ? 15.041 6.023 -10.922 1.00 76.25 109 SER A O 1
ATOM 886 N N . ASP A 1 110 ? 13.537 6.999 -12.283 1.00 69.38 110 ASP A N 1
ATOM 887 C CA . ASP A 1 110 ? 13.649 6.098 -13.461 1.00 69.38 110 ASP A CA 1
ATOM 888 C C . ASP A 1 110 ? 13.369 4.606 -13.166 1.00 69.38 110 ASP A C 1
ATOM 890 O O . ASP A 1 110 ? 13.464 3.718 -14.006 1.00 69.38 110 ASP A O 1
ATOM 894 N N . LEU A 1 111 ? 12.953 4.314 -11.937 1.00 68.50 111 LEU A N 1
ATOM 895 C CA . LEU A 1 111 ? 12.724 2.971 -11.430 1.00 68.50 111 LEU A CA 1
ATOM 896 C C . LEU A 1 111 ? 11.319 2.468 -11.741 1.00 68.50 111 LEU A C 1
ATOM 898 O O . LEU A 1 111 ? 11.009 1.330 -11.401 1.00 68.50 111 LEU A O 1
ATOM 902 N N . PHE A 1 112 ? 10.458 3.286 -12.351 1.00 72.19 112 PHE A N 1
ATOM 903 C CA . PHE A 1 112 ? 9.038 2.991 -12.473 1.00 72.19 112 PHE A CA 1
ATOM 904 C C . PHE A 1 112 ? 8.756 1.836 -13.438 1.00 72.19 112 PHE A C 1
ATOM 906 O O . PHE A 1 112 ? 8.738 1.992 -14.660 1.00 72.19 112 PHE A O 1
ATOM 913 N N . ARG A 1 113 ? 8.450 0.667 -12.871 1.00 76.12 113 ARG A N 1
ATOM 914 C CA . ARG A 1 113 ? 7.933 -0.482 -13.616 1.00 76.12 113 ARG A CA 1
ATOM 915 C C . ARG A 1 113 ? 6.444 -0.613 -13.370 1.00 76.12 113 ARG A C 1
ATOM 917 O O . ARG A 1 113 ? 5.995 -1.096 -12.330 1.00 76.12 113 ARG A O 1
ATOM 924 N N . VAL A 1 114 ? 5.682 -0.213 -14.387 1.00 75.81 114 VAL A N 1
ATOM 925 C CA . VAL A 1 114 ? 4.211 -0.263 -14.411 1.00 75.81 114 VAL A CA 1
ATOM 926 C C . VAL A 1 114 ? 3.690 -1.650 -14.023 1.00 75.81 114 VAL A C 1
ATOM 928 O O . VAL A 1 114 ? 2.714 -1.755 -13.285 1.00 75.81 114 VAL A O 1
ATOM 931 N N . ILE A 1 115 ? 4.357 -2.714 -14.481 1.00 78.25 115 ILE A N 1
ATOM 932 C CA . ILE A 1 115 ? 3.946 -4.100 -14.227 1.00 78.25 115 ILE A CA 1
ATOM 933 C C . ILE A 1 115 ? 4.025 -4.417 -12.728 1.00 78.25 115 ILE A C 1
ATOM 935 O O . ILE A 1 115 ? 3.019 -4.826 -12.148 1.00 78.25 115 ILE A O 1
ATOM 939 N N . GLY A 1 116 ? 5.167 -4.159 -12.080 1.00 78.75 116 GLY A N 1
ATOM 940 C CA . GLY A 1 116 ? 5.326 -4.347 -10.633 1.00 78.75 116 GLY A CA 1
ATOM 941 C C . GLY A 1 116 ? 4.334 -3.515 -9.815 1.00 78.75 116 GLY A C 1
ATOM 942 O O . GLY A 1 116 ? 3.754 -4.011 -8.846 1.00 78.75 116 GLY A O 1
ATOM 943 N N . TYR A 1 117 ? 4.054 -2.284 -10.256 1.00 81.38 117 TYR A N 1
ATOM 944 C CA . TYR A 1 117 ? 3.081 -1.407 -9.602 1.00 81.38 117 TYR A CA 1
ATOM 945 C C . TYR A 1 117 ? 1.649 -1.967 -9.666 1.00 81.38 117 TYR A C 1
ATOM 947 O O . TYR A 1 117 ? 0.988 -2.106 -8.634 1.00 81.38 117 TYR A O 1
ATOM 955 N N . ILE A 1 118 ? 1.165 -2.334 -10.859 1.00 83.56 118 ILE A N 1
ATOM 956 C CA . ILE A 1 118 ? -0.192 -2.878 -11.050 1.00 83.56 118 ILE A CA 1
ATOM 957 C C . ILE A 1 118 ? -0.370 -4.173 -10.253 1.00 83.56 118 ILE A C 1
ATOM 959 O O . ILE A 1 118 ? -1.384 -4.347 -9.572 1.00 83.56 118 ILE A O 1
ATOM 963 N N . VAL A 1 119 ? 0.627 -5.058 -10.294 1.00 84.38 119 VAL A N 1
ATOM 964 C CA . VAL A 1 119 ? 0.632 -6.312 -9.532 1.00 84.38 119 VAL A CA 1
ATOM 965 C C . VAL A 1 119 ? 0.528 -6.026 -8.028 1.00 84.38 119 VAL A C 1
ATOM 967 O O . VAL A 1 119 ? -0.296 -6.640 -7.350 1.00 84.38 119 VAL A O 1
ATOM 970 N N . GLY A 1 120 ? 1.259 -5.033 -7.511 1.00 83.06 120 GLY A N 1
ATOM 971 C CA . GLY A 1 120 ? 1.174 -4.613 -6.107 1.00 83.06 120 GLY A CA 1
ATOM 972 C C . GLY A 1 120 ? -0.218 -4.159 -5.676 1.00 83.06 120 GLY A C 1
ATOM 973 O O . GLY A 1 120 ? -0.733 -4.616 -4.649 1.00 83.06 120 GLY A O 1
ATOM 974 N N . VAL A 1 121 ? -0.876 -3.327 -6.489 1.00 84.62 121 VAL A N 1
ATOM 975 C CA . VAL A 1 121 ? -2.254 -2.878 -6.223 1.00 84.62 121 VAL A CA 1
ATOM 976 C C . VAL A 1 121 ? -3.226 -4.063 -6.222 1.00 84.62 121 VAL A C 1
ATOM 978 O O . VAL A 1 121 ? -4.034 -4.207 -5.298 1.00 84.62 121 VAL A O 1
ATOM 981 N N . PHE A 1 122 ? -3.135 -4.939 -7.227 1.00 87.25 122 PHE A N 1
ATOM 982 C CA . PHE A 1 122 ? -4.017 -6.101 -7.353 1.00 87.25 122 PHE A CA 1
ATOM 983 C C . PHE A 1 122 ? -3.863 -7.080 -6.190 1.00 87.25 122 PHE A C 1
ATOM 985 O O . PHE A 1 122 ? -4.870 -7.503 -5.618 1.00 87.25 122 PHE A O 1
ATOM 992 N N . ILE A 1 123 ? -2.630 -7.411 -5.798 1.00 87.12 123 ILE A N 1
ATOM 993 C CA . ILE A 1 123 ? -2.376 -8.291 -4.651 1.00 87.12 123 ILE A CA 1
ATOM 994 C C . ILE A 1 123 ? -2.888 -7.670 -3.353 1.00 87.12 123 ILE A C 1
ATOM 996 O O . ILE A 1 123 ? -3.498 -8.382 -2.550 1.00 87.12 123 ILE A O 1
ATOM 1000 N N . CYS A 1 124 ? -2.714 -6.361 -3.150 1.00 86.75 124 CYS A N 1
ATOM 1001 C CA . CYS A 1 124 ? -3.244 -5.676 -1.971 1.00 86.75 124 CYS A CA 1
ATOM 1002 C C . CYS A 1 124 ? -4.773 -5.828 -1.876 1.00 86.75 124 CYS A C 1
ATOM 1004 O O . CYS A 1 124 ? -5.305 -6.272 -0.851 1.00 86.75 124 CYS A O 1
ATOM 1006 N N . LEU A 1 125 ? -5.482 -5.546 -2.973 1.00 85.81 125 LEU A N 1
ATOM 1007 C CA . LEU A 1 125 ? -6.940 -5.674 -3.046 1.00 85.81 125 LEU A CA 1
ATOM 1008 C C . LEU A 1 125 ? -7.400 -7.124 -2.855 1.00 85.81 125 LEU A C 1
ATOM 1010 O O . LEU A 1 125 ? -8.282 -7.389 -2.032 1.00 85.81 125 LEU A O 1
ATOM 1014 N N . ALA A 1 126 ? -6.781 -8.066 -3.569 1.00 85.62 126 ALA A N 1
ATOM 1015 C CA . ALA A 1 126 ? -7.105 -9.486 -3.483 1.00 85.62 126 ALA A CA 1
ATOM 1016 C C . ALA A 1 126 ? -6.922 -10.024 -2.056 1.00 85.62 126 ALA A C 1
ATOM 1018 O O . ALA A 1 126 ? -7.796 -10.729 -1.550 1.00 85.62 126 ALA A O 1
ATOM 1019 N N . SER A 1 127 ? -5.842 -9.633 -1.374 1.00 84.06 127 SER A N 1
ATOM 1020 C CA . SER A 1 127 ? -5.549 -10.054 0.003 1.00 84.06 127 SER A CA 1
ATOM 1021 C C . SER A 1 127 ? -6.633 -9.605 0.984 1.00 84.06 127 SER A C 1
ATOM 1023 O O . SER A 1 127 ? -7.086 -10.379 1.832 1.00 84.06 127 SER A O 1
ATOM 1025 N N . ILE A 1 128 ? -7.107 -8.367 0.844 1.00 82.44 128 ILE A N 1
ATOM 1026 C CA . ILE A 1 128 ? -8.141 -7.799 1.718 1.00 82.44 128 ILE A CA 1
ATOM 1027 C C . ILE A 1 128 ? -9.509 -8.435 1.441 1.00 82.44 128 ILE A C 1
ATOM 1029 O O . ILE A 1 128 ? -10.252 -8.741 2.380 1.00 82.44 128 ILE A O 1
ATOM 1033 N N . ILE A 1 129 ? -9.842 -8.674 0.170 1.00 83.75 129 ILE A N 1
ATOM 1034 C CA . ILE A 1 129 ? -11.097 -9.329 -0.224 1.00 83.75 129 ILE A CA 1
ATOM 1035 C C . ILE A 1 129 ? -11.116 -10.786 0.248 1.00 83.75 129 ILE A C 1
ATOM 1037 O O . ILE A 1 129 ? -12.078 -11.202 0.897 1.00 83.75 129 ILE A O 1
ATOM 1041 N N . ALA A 1 130 ? -10.049 -11.546 -0.011 1.00 81.94 130 ALA A N 1
ATOM 1042 C CA . ALA A 1 130 ? -9.915 -12.930 0.441 1.00 81.94 130 ALA A CA 1
ATOM 1043 C C . ALA A 1 130 ? -10.055 -13.030 1.967 1.00 81.94 130 ALA A C 1
ATOM 1045 O O . ALA A 1 130 ? -10.741 -13.918 2.483 1.00 81.94 130 ALA A O 1
ATOM 1046 N N . PHE A 1 131 ? -9.480 -12.070 2.695 1.00 75.12 131 PHE A N 1
ATOM 1047 C CA . PHE A 1 131 ? -9.627 -11.989 4.140 1.00 75.12 131 PHE A CA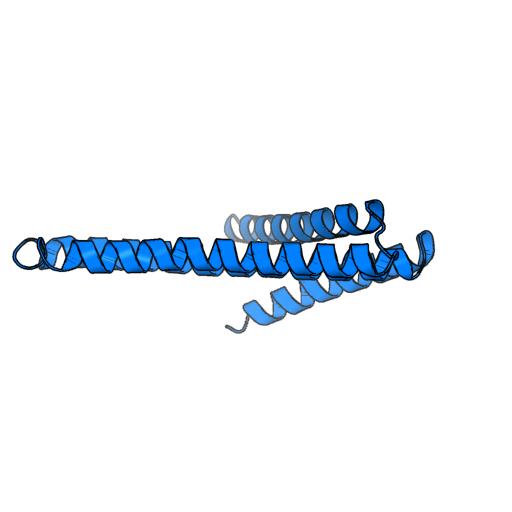 1
ATOM 1048 C C . PHE A 1 131 ? -11.079 -11.726 4.574 1.00 75.12 131 PHE A C 1
ATOM 1050 O O . PHE A 1 131 ? -11.601 -12.439 5.439 1.00 75.12 131 PHE A O 1
ATOM 1057 N N . LYS A 1 132 ? -11.769 -10.755 3.955 1.00 75.81 132 LYS A N 1
ATOM 1058 C CA . LYS A 1 132 ? -13.193 -10.497 4.240 1.00 75.81 132 LYS A CA 1
ATOM 1059 C C . LYS A 1 132 ? -14.067 -11.719 3.965 1.00 75.81 132 LYS A C 1
ATOM 1061 O O . LYS A 1 132 ? -14.935 -12.028 4.780 1.00 75.81 132 LYS A O 1
ATOM 1066 N N . LEU A 1 133 ? -13.829 -12.426 2.860 1.00 78.44 133 LEU A N 1
ATOM 1067 C CA . LEU A 1 133 ? -14.566 -13.642 2.511 1.00 78.44 133 LEU A CA 1
ATOM 1068 C C . LEU A 1 133 ? -14.337 -14.758 3.535 1.00 78.44 133 LEU A C 1
ATOM 1070 O O . LEU A 1 133 ? -15.293 -15.409 3.957 1.00 78.44 133 LEU A O 1
ATOM 1074 N N . LYS A 1 134 ? -13.093 -14.942 3.994 1.00 73.00 134 LYS A N 1
ATOM 1075 C CA . LYS A 1 134 ? -12.762 -15.936 5.023 1.00 73.00 134 LYS A CA 1
ATOM 1076 C C . LYS A 1 134 ? -13.466 -15.642 6.351 1.00 73.00 134 LYS A C 1
ATOM 1078 O O . LYS A 1 134 ? -13.994 -16.561 6.972 1.00 73.00 134 LYS A O 1
ATOM 1083 N N . HIS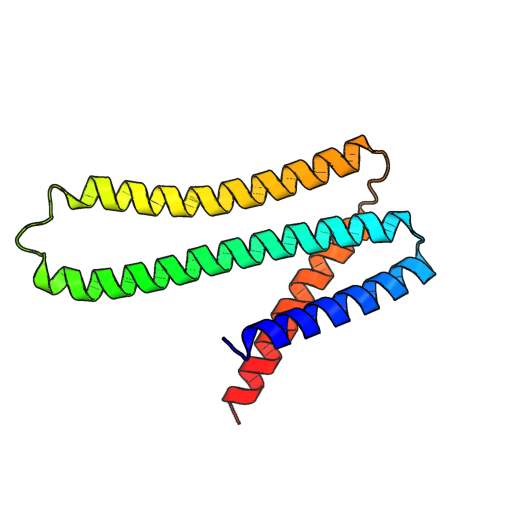 A 1 135 ? -13.530 -14.372 6.757 1.00 68.94 135 HIS A N 1
ATOM 1084 C CA . HIS A 1 135 ? -14.255 -13.965 7.964 1.00 68.94 135 HIS A CA 1
ATOM 1085 C C . HIS A 1 135 ? -15.779 -14.107 7.809 1.00 68.94 135 HIS A C 1
ATOM 1087 O O . HIS A 1 135 ? -16.453 -14.531 8.742 1.00 68.94 135 HIS A O 1
ATOM 1093 N N . TYR A 1 136 ? -16.333 -13.790 6.634 1.00 67.75 136 TYR A N 1
ATOM 1094 C CA . TYR A 1 136 ? -17.763 -13.966 6.354 1.00 67.75 136 TYR A CA 1
ATOM 1095 C C . TYR A 1 136 ? -18.177 -15.444 6.394 1.00 67.75 136 TYR A C 1
ATOM 1097 O O . TYR A 1 136 ? -19.193 -15.788 6.995 1.00 67.75 136 TYR A O 1
ATOM 1105 N N . LYS A 1 137 ? -17.355 -16.336 5.825 1.00 65.00 137 LYS A N 1
ATOM 1106 C CA . LYS A 1 137 ? -17.611 -17.783 5.820 1.00 65.00 137 LYS A CA 1
ATOM 1107 C C . LYS A 1 137 ? -17.636 -18.386 7.231 1.00 65.00 137 LYS A C 1
ATOM 1109 O O . LYS A 1 137 ? -18.423 -19.290 7.472 1.00 65.00 137 LYS A O 1
ATOM 1114 N N . HIS A 1 138 ? -16.831 -17.867 8.159 1.00 57.22 138 HIS A N 1
ATOM 1115 C CA . HIS A 1 138 ? -16.794 -18.337 9.550 1.00 57.22 138 HIS A CA 1
ATOM 1116 C C . HIS A 1 138 ? -17.988 -17.849 10.399 1.00 57.22 138 HIS A C 1
ATOM 1118 O O . HIS A 1 138 ? -18.222 -18.382 11.472 1.00 57.22 138 HIS A O 1
ATOM 1124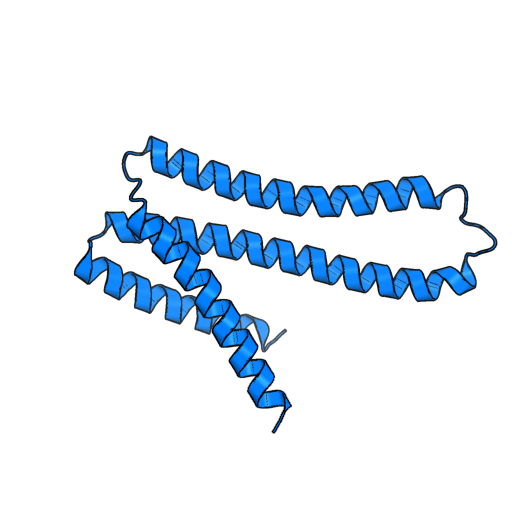 N N . TYR A 1 139 ? -18.746 -16.840 9.955 1.00 51.19 139 TYR A N 1
ATOM 1125 C CA . TYR A 1 139 ? -19.926 -16.351 10.687 1.00 51.19 139 TYR A CA 1
ATOM 1126 C C . TYR A 1 139 ? -21.225 -17.076 10.291 1.00 51.19 139 TYR A C 1
ATOM 1128 O O . TYR A 1 139 ? -22.234 -16.957 10.976 1.00 51.19 139 TYR A O 1
ATOM 1136 N N . LYS A 1 140 ? -21.222 -17.802 9.165 1.00 46.12 140 LYS A N 1
ATOM 1137 C CA . LYS A 1 140 ? -22.402 -18.509 8.637 1.00 46.12 140 LYS A CA 1
ATOM 1138 C C . LYS A 1 140 ? -22.436 -20.006 9.004 1.00 46.12 140 LYS A C 1
ATOM 1140 O O . LYS A 1 140 ? -23.356 -20.700 8.584 1.00 46.12 140 LYS A O 1
ATOM 1145 N N . HIS A 1 141 ? -21.453 -20.489 9.759 1.00 41.22 141 HIS A N 1
ATOM 1146 C CA . HIS A 1 141 ? -21.385 -21.844 10.312 1.00 41.22 141 HIS A CA 1
ATOM 1147 C C . HIS A 1 141 ? -21.243 -21.766 11.826 1.00 41.22 141 HIS A C 1
ATOM 1149 O O . HIS A 1 141 ? -21.784 -22.677 12.484 1.00 41.22 141 HIS A O 1
#

Organism: NCBI:txid215

Foldseek 3Di:
DVVVVVLVVVLVVLLVVVLVVCCVPPNDLLSVLLVLLQVLLLLLVVLLVVLVVVVVVVVVVCVVVCVVPVPPPPPPVVVVVVVSVVVSVVSNVVSVVSSVVSVVVCVVVVSDDVVSNVVSNVSNVVSVVVVVVVVVVVVVD

Secondary structure (DSSP, 8-state):
-HHHHHHHHHHHHHHHHHHHHHHHHH-HHHHHHHHHHHHHHHHHHHHHHHHHHHHHHHHHHHHHHHHHHTTT-TTTHHHHHHHHHHHHHHHHHHHHHHHHHHHHHHHHTT---HHHHHHHHHHHHHHHHHHHHHHHHHH--

pLDDT: mean 72.88, std 12.81, range [36.44, 88.69]